Protein AF-A0A0N1LLU5-F1 (afdb_monomer_lite)

Structure (mmCIF, N/CA/C/O backbone):
data_AF-A0A0N1LLU5-F1
#
_entry.id   AF-A0A0N1LLU5-F1
#
loop_
_atom_site.group_PDB
_atom_site.id
_atom_site.type_symbol
_atom_site.label_atom_id
_atom_site.label_alt_id
_atom_site.label_comp_id
_atom_site.label_asym_id
_atom_site.label_entity_id
_atom_site.label_seq_id
_atom_site.pdbx_PDB_ins_code
_atom_site.Cartn_x
_atom_site.Cartn_y
_atom_site.Cartn_z
_atom_site.occupancy
_atom_site.B_iso_or_equiv
_atom_site.auth_seq_id
_atom_site.auth_comp_id
_atom_site.auth_asym_id
_atom_site.auth_atom_id
_atom_site.pdbx_PDB_model_num
ATOM 1 N N . MET A 1 1 ? -3.133 4.675 28.703 1.00 48.81 1 MET A N 1
ATOM 2 C CA . MET A 1 1 ? -3.100 4.055 27.356 1.00 48.81 1 MET A CA 1
ATOM 3 C C . MET A 1 1 ? -4.500 3.575 27.016 1.00 48.81 1 MET A C 1
ATOM 5 O O . MET A 1 1 ? -5.125 2.976 27.876 1.00 48.81 1 MET A O 1
ATOM 9 N N . LEU A 1 2 ? -5.026 3.879 25.824 1.00 57.12 2 LEU A N 1
ATOM 10 C CA . LEU A 1 2 ? -6.287 3.278 25.371 1.00 57.12 2 LEU A CA 1
ATOM 11 C C . LEU A 1 2 ? -5.984 1.885 24.831 1.00 57.12 2 LEU A C 1
ATOM 13 O O . LEU A 1 2 ? -5.031 1.717 24.075 1.00 57.12 2 LEU A O 1
ATOM 17 N N . ILE A 1 3 ? -6.789 0.909 25.227 1.00 60.03 3 ILE A N 1
ATOM 18 C CA . ILE A 1 3 ? -6.657 -0.477 24.786 1.00 60.03 3 ILE A CA 1
ATOM 19 C C . ILE A 1 3 ? -7.032 -0.536 23.294 1.00 60.03 3 ILE A C 1
ATOM 21 O O . ILE A 1 3 ? -7.969 0.143 22.862 1.00 60.03 3 ILE A O 1
ATOM 25 N N . VAL A 1 4 ? -6.327 -1.348 22.499 1.00 54.97 4 VAL A N 1
ATOM 26 C CA . VAL A 1 4 ? -6.572 -1.534 21.049 1.00 54.97 4 VAL A CA 1
ATOM 27 C C . VAL A 1 4 ? -8.045 -1.881 20.761 1.00 54.97 4 VAL A C 1
ATOM 29 O O . VAL A 1 4 ? -8.638 -1.382 19.803 1.00 54.97 4 VAL A O 1
ATOM 32 N N . ALA A 1 5 ? -8.687 -2.625 21.666 1.00 55.94 5 ALA A N 1
ATOM 33 C CA . ALA A 1 5 ? -10.115 -2.943 21.620 1.00 55.94 5 ALA A CA 1
ATOM 34 C C . ALA A 1 5 ? -11.028 -1.696 21.601 1.00 55.94 5 ALA A C 1
ATOM 36 O O . ALA A 1 5 ? -12.027 -1.656 20.879 1.00 55.94 5 ALA A O 1
ATOM 37 N N . THR A 1 6 ? -10.676 -0.647 22.350 1.00 72.25 6 THR A N 1
ATOM 38 C CA . THR A 1 6 ? -11.452 0.599 22.440 1.00 72.25 6 THR A CA 1
ATOM 39 C C . THR A 1 6 ? -11.361 1.404 21.144 1.00 72.25 6 THR A C 1
ATOM 41 O O . THR A 1 6 ? -12.362 1.948 20.680 1.00 72.25 6 THR A O 1
ATOM 44 N N . ILE A 1 7 ? -10.184 1.428 20.513 1.00 69.31 7 ILE A N 1
ATOM 45 C CA . ILE A 1 7 ? -9.970 2.055 19.199 1.00 69.31 7 ILE A CA 1
ATOM 46 C C . ILE A 1 7 ? -10.830 1.366 18.130 1.00 69.31 7 ILE A C 1
ATOM 48 O O . ILE A 1 7 ? -11.499 2.042 17.342 1.00 69.31 7 ILE A O 1
ATOM 52 N N . GLY A 1 8 ? -10.870 0.029 18.140 1.00 63.72 8 GLY A N 1
ATOM 53 C CA . GLY A 1 8 ? -11.701 -0.762 17.229 1.00 63.72 8 GLY A CA 1
ATOM 54 C C . GLY A 1 8 ? -13.200 -0.493 17.393 1.00 63.72 8 GLY A C 1
ATOM 55 O O . GLY A 1 8 ? -13.904 -0.308 16.399 1.00 63.72 8 GLY A O 1
ATOM 56 N N . ARG A 1 9 ? -13.687 -0.391 18.639 1.00 75.38 9 ARG A N 1
ATOM 57 C CA . ARG A 1 9 ? -15.087 -0.041 18.947 1.00 75.38 9 ARG A CA 1
ATOM 58 C C . ARG A 1 9 ? -15.469 1.350 18.434 1.00 75.38 9 ARG A C 1
ATOM 60 O O . ARG A 1 9 ? -16.481 1.474 17.752 1.00 75.38 9 ARG A O 1
ATOM 67 N N . ILE A 1 10 ? -14.636 2.367 18.686 1.00 79.31 10 ILE A N 1
ATOM 68 C CA . ILE A 1 10 ? -14.858 3.742 18.192 1.00 79.31 10 ILE A CA 1
ATOM 69 C C . ILE A 1 10 ? -14.991 3.759 16.665 1.00 79.31 10 ILE A C 1
ATOM 71 O O . ILE A 1 10 ? -15.906 4.380 16.125 1.00 79.31 10 ILE A O 1
ATOM 75 N N . ARG A 1 11 ? -14.086 3.067 15.961 1.00 72.44 11 ARG A N 1
ATOM 76 C CA . ARG A 1 11 ? -14.102 3.001 14.495 1.00 72.44 11 ARG A CA 1
ATOM 77 C C . ARG A 1 11 ? -15.347 2.294 13.971 1.00 72.44 11 ARG A C 1
ATOM 79 O O . ARG A 1 11 ? -15.963 2.802 13.044 1.00 72.44 11 ARG A O 1
ATOM 86 N N . ARG A 1 12 ? -15.749 1.170 14.571 1.00 67.56 12 ARG A N 1
ATOM 87 C CA . ARG A 1 12 ? -16.927 0.404 14.137 1.00 67.56 12 ARG A CA 1
ATOM 88 C C . ARG A 1 12 ? -18.223 1.207 14.290 1.00 67.56 12 ARG A C 1
ATOM 90 O O . ARG A 1 12 ? -19.015 1.256 13.357 1.00 67.56 12 ARG A O 1
ATOM 97 N N . GLU A 1 13 ? -18.410 1.888 15.419 1.00 77.06 13 GLU A N 1
ATOM 98 C CA . GLU A 1 13 ? -19.593 2.732 15.649 1.00 77.06 13 GLU A CA 1
ATOM 99 C C . GLU A 1 13 ? -19.646 3.938 14.690 1.00 77.06 13 GLU A C 1
ATOM 101 O O . GLU A 1 13 ? -20.725 4.324 14.249 1.00 77.06 13 GLU A O 1
ATOM 106 N N . SER A 1 14 ? -18.495 4.502 14.308 1.00 73.81 14 SER A N 1
ATOM 107 C CA . SER A 1 14 ? -18.448 5.647 13.388 1.00 73.81 14 SER A CA 1
ATOM 108 C C . SER A 1 14 ? -18.556 5.258 11.909 1.00 73.81 14 SER A C 1
ATOM 110 O O . SER A 1 14 ? -19.319 5.885 11.186 1.00 73.81 14 SER A O 1
ATOM 112 N N . LEU A 1 15 ? -17.795 4.255 11.450 1.00 65.56 15 LEU A N 1
ATOM 113 C CA . LEU A 1 15 ? -17.688 3.874 10.031 1.00 65.56 15 LEU A CA 1
ATOM 114 C C . LEU A 1 15 ? -18.784 2.907 9.577 1.00 65.56 15 LEU A C 1
ATOM 116 O O . LEU A 1 15 ? -19.174 2.955 8.419 1.00 65.56 15 LEU A O 1
ATOM 120 N N . VAL A 1 16 ? -19.264 2.022 10.459 1.00 63.97 16 VAL A N 1
ATOM 121 C CA . VAL A 1 16 ? -20.266 1.001 10.096 1.00 63.97 16 VAL A CA 1
ATOM 122 C C . VAL A 1 16 ? -21.675 1.457 10.458 1.00 63.97 16 VAL A C 1
ATOM 124 O O . VAL A 1 16 ? -22.604 1.239 9.693 1.00 63.97 16 VAL A O 1
ATOM 127 N N . LYS A 1 17 ? -21.841 2.098 11.621 1.00 74.06 17 LYS A N 1
ATOM 128 C CA . LYS A 1 17 ? -23.156 2.542 12.115 1.00 74.06 17 LYS A CA 1
ATOM 129 C C . LYS A 1 17 ? -23.446 4.026 11.869 1.00 74.06 17 LYS A C 1
ATOM 131 O O . LYS A 1 17 ? -24.540 4.474 12.182 1.00 74.06 17 LYS A O 1
ATOM 136 N N . GLY A 1 18 ? -22.483 4.791 11.349 1.00 76.75 18 GLY A N 1
ATOM 137 C CA . GLY A 1 18 ? -22.667 6.210 11.021 1.00 76.75 18 GLY A CA 1
ATOM 138 C C . GLY A 1 18 ? -22.895 7.130 12.227 1.00 76.75 18 GLY A C 1
ATOM 139 O O . GLY A 1 18 ? -23.334 8.265 12.051 1.00 76.75 18 GLY A O 1
ATOM 140 N N . LYS A 1 19 ? -22.611 6.673 13.454 1.00 84.00 19 LYS A N 1
ATOM 141 C CA . LYS A 1 19 ? -22.864 7.461 14.664 1.00 84.00 19 LYS A CA 1
ATOM 142 C C . LYS A 1 19 ? -21.975 8.698 14.737 1.00 84.00 19 LYS A C 1
ATOM 144 O O . LYS A 1 19 ? -20.788 8.674 14.397 1.00 84.00 19 LYS A O 1
ATOM 149 N N . GLY A 1 20 ? -22.534 9.782 15.269 1.00 82.44 20 GLY A N 1
ATOM 150 C CA . GLY A 1 20 ? -21.813 11.041 15.441 1.00 82.44 20 GLY A CA 1
ATOM 151 C C . GLY A 1 20 ? -20.755 10.976 16.551 1.00 82.44 20 GLY A C 1
ATOM 152 O O . GLY A 1 20 ? -20.917 10.293 17.559 1.00 82.44 20 GLY A O 1
ATOM 153 N N . ILE A 1 21 ? -19.691 11.783 16.442 1.00 85.69 21 ILE A N 1
ATOM 154 C CA . ILE A 1 21 ? -18.593 11.857 17.438 1.00 85.69 21 ILE A CA 1
ATOM 155 C C . ILE A 1 21 ? -19.115 12.067 18.873 1.00 85.69 21 ILE A C 1
ATOM 157 O O . ILE A 1 21 ? -18.556 11.532 19.829 1.00 85.69 21 ILE A O 1
ATOM 161 N N . ARG A 1 22 ? -20.181 12.864 19.034 1.00 87.62 22 ARG A N 1
ATOM 162 C CA . ARG A 1 22 ? -20.808 13.142 20.338 1.00 87.62 22 ARG A CA 1
ATOM 163 C C . ARG A 1 22 ? -21.536 11.931 20.920 1.00 87.62 22 ARG A C 1
ATOM 165 O O . ARG A 1 22 ? -21.564 11.790 22.136 1.00 87.62 22 ARG A O 1
ATOM 172 N N . GLU A 1 23 ? -22.120 11.107 20.065 1.00 89.62 23 GLU A N 1
ATOM 173 C CA . GLU A 1 23 ? -22.856 9.905 20.446 1.00 89.62 23 GLU A CA 1
ATOM 174 C C . GLU A 1 23 ? -21.882 8.819 20.903 1.00 89.62 23 GLU A C 1
ATOM 176 O O . GLU A 1 23 ? -21.972 8.347 22.027 1.00 89.62 23 GLU A O 1
ATOM 181 N N . ILE A 1 24 ? -20.832 8.571 20.116 1.00 86.50 24 ILE A N 1
ATOM 182 C CA . ILE A 1 24 ? -19.759 7.624 20.455 1.00 86.50 24 ILE A CA 1
ATOM 183 C C . ILE A 1 24 ? -19.047 8.016 21.758 1.00 86.50 24 ILE A C 1
ATOM 185 O O . ILE A 1 24 ? -18.695 7.162 22.569 1.00 86.50 24 ILE A O 1
ATOM 189 N N . ALA A 1 25 ? -18.829 9.317 21.971 1.00 89.00 25 ALA A N 1
ATOM 190 C CA . ALA A 1 25 ? -18.240 9.829 23.205 1.00 89.00 25 ALA A CA 1
ATOM 191 C C . ALA A 1 25 ? -19.118 9.543 24.437 1.00 89.00 25 ALA A C 1
ATOM 193 O O . ALA A 1 25 ? -18.575 9.231 25.495 1.00 89.00 25 ALA A O 1
ATOM 194 N N . ARG A 1 26 ? -20.449 9.629 24.297 1.00 88.69 26 ARG A N 1
ATOM 195 C CA . ARG A 1 26 ? -21.405 9.298 25.365 1.00 88.69 26 ARG A CA 1
ATOM 196 C C . ARG A 1 26 ? -21.456 7.794 25.623 1.00 88.69 26 ARG A C 1
ATOM 198 O O . ARG A 1 26 ? -21.282 7.395 26.767 1.00 88.69 26 ARG A O 1
ATOM 205 N N . ASP A 1 27 ? -21.597 6.986 24.575 1.00 87.38 27 ASP A N 1
ATOM 206 C CA . ASP A 1 27 ? -21.733 5.526 24.682 1.00 87.38 27 ASP A CA 1
ATOM 207 C C . ASP A 1 27 ? -20.493 4.861 25.301 1.00 87.38 27 ASP A C 1
ATOM 209 O O . ASP A 1 27 ? -20.602 3.876 26.026 1.00 87.38 27 ASP A O 1
ATOM 213 N N . LEU A 1 28 ? -19.298 5.389 25.014 1.00 83.75 28 LEU A N 1
ATOM 214 C CA . LEU A 1 28 ? -18.029 4.819 25.481 1.00 83.75 28 LEU A CA 1
ATOM 215 C C . LEU A 1 28 ? -17.439 5.541 26.702 1.00 83.75 28 LEU A C 1
ATOM 217 O O . LEU A 1 28 ? -16.369 5.149 27.163 1.00 83.75 28 LEU A O 1
ATOM 221 N N . GLY A 1 29 ? -18.080 6.605 27.199 1.00 87.12 29 GLY A N 1
ATOM 222 C CA . GLY A 1 29 ? -17.562 7.406 28.316 1.00 87.12 29 GLY A CA 1
ATOM 223 C C . GLY A 1 29 ? -16.221 8.092 28.016 1.00 87.12 29 GLY A C 1
ATOM 224 O O . GLY A 1 29 ? -15.398 8.287 28.908 1.00 87.12 29 GLY A O 1
ATOM 225 N N . LEU A 1 30 ? -15.959 8.431 26.750 1.00 86.06 30 LEU A N 1
ATOM 226 C CA . LEU A 1 30 ? -14.677 8.983 26.305 1.00 86.06 30 LEU A CA 1
ATOM 227 C C . LEU A 1 30 ? -14.773 10.473 26.001 1.00 86.06 30 LEU A C 1
ATOM 229 O O . LEU A 1 30 ? -15.784 10.981 25.519 1.00 86.06 30 LEU A O 1
ATOM 233 N N . SER A 1 31 ? -13.657 11.184 26.179 1.00 85.75 31 SER A N 1
ATOM 234 C CA . SER A 1 31 ? -13.593 12.580 25.753 1.00 85.75 31 SER A CA 1
ATOM 235 C C . SER A 1 31 ? -13.832 12.690 24.239 1.00 85.75 31 SER A C 1
ATOM 237 O O . SER A 1 31 ? -13.289 11.926 23.433 1.00 85.75 31 SER A O 1
ATOM 239 N N . ARG A 1 32 ? -14.598 13.703 23.821 1.00 84.19 32 ARG A N 1
ATOM 240 C CA . ARG A 1 32 ? -14.846 13.989 22.394 1.00 84.19 32 ARG A CA 1
ATOM 241 C C . ARG A 1 32 ? -13.537 14.227 21.636 1.00 84.19 32 ARG A C 1
ATOM 243 O O . ARG A 1 32 ? -13.430 13.892 20.460 1.00 84.19 32 ARG A O 1
ATOM 250 N N . ASN A 1 33 ? -12.532 14.783 22.314 1.00 81.62 33 ASN A N 1
ATOM 251 C CA . ASN A 1 33 ? -11.201 15.004 21.755 1.00 81.62 33 ASN A CA 1
ATOM 252 C C . ASN A 1 33 ? -10.469 13.683 21.500 1.00 81.62 33 ASN A C 1
ATOM 254 O O . ASN A 1 33 ? -9.791 13.568 20.483 1.00 81.62 33 ASN A O 1
ATOM 258 N N . THR A 1 34 ? -10.668 12.679 22.355 1.00 80.38 34 THR A N 1
ATOM 259 C CA . THR A 1 34 ? -10.149 11.319 22.182 1.00 80.38 34 THR A CA 1
ATOM 260 C C . THR A 1 34 ? -10.775 10.650 20.966 1.00 80.38 34 THR A C 1
ATOM 262 O O . THR A 1 34 ? -10.048 10.216 20.078 1.00 80.38 34 THR A O 1
ATOM 265 N N . VAL A 1 35 ? -12.107 10.648 20.863 1.00 80.38 35 VAL A N 1
ATOM 266 C CA . VAL A 1 35 ? -12.825 10.089 19.703 1.00 80.38 35 VAL A CA 1
ATOM 267 C C . VAL A 1 35 ? -12.393 10.797 18.414 1.00 80.38 35 VAL A C 1
ATOM 269 O O . VAL A 1 35 ? -12.014 10.151 17.440 1.00 80.38 35 VAL A O 1
ATOM 272 N N . ARG A 1 36 ? -12.322 12.135 18.426 1.00 81.25 36 ARG A N 1
ATOM 273 C CA . ARG A 1 36 ? -11.848 12.927 17.280 1.00 81.25 36 ARG A CA 1
ATOM 274 C C . ARG A 1 36 ? -10.384 12.650 16.933 1.00 81.25 36 ARG A C 1
ATOM 276 O O . ARG A 1 36 ? -10.011 12.762 15.770 1.00 81.25 36 ARG A O 1
ATOM 283 N N . LYS A 1 37 ? -9.530 12.345 17.913 1.00 69.88 37 LYS A N 1
ATOM 284 C CA . LYS A 1 37 ? -8.123 11.981 17.687 1.00 69.88 37 LYS A CA 1
ATOM 285 C C . LYS A 1 37 ? -8.017 10.593 17.055 1.00 69.88 37 LYS A C 1
ATOM 287 O O . LYS A 1 37 ? -7.276 10.460 16.094 1.00 69.88 37 LYS A O 1
ATOM 292 N N . VAL A 1 38 ? -8.808 9.624 17.523 1.00 73.44 38 VAL A N 1
ATOM 293 C CA . VAL A 1 38 ? -8.876 8.250 16.985 1.00 73.44 38 VAL A CA 1
ATOM 294 C C . VAL A 1 38 ? -9.422 8.215 15.551 1.00 73.44 38 VAL A C 1
ATOM 296 O O . VAL A 1 38 ? -8.923 7.467 14.709 1.00 73.44 38 VAL A O 1
ATOM 299 N N . LEU A 1 39 ? -10.421 9.047 15.250 1.00 71.44 39 LEU A N 1
ATOM 300 C CA . LEU A 1 39 ? -10.972 9.169 13.898 1.00 71.44 39 LEU A CA 1
ATOM 301 C C . LEU A 1 39 ? -10.026 9.940 12.965 1.00 71.44 39 LEU A C 1
ATOM 303 O O . LEU A 1 39 ? -9.814 9.510 11.837 1.00 71.44 39 LEU A O 1
ATOM 307 N N . ARG A 1 40 ? -9.370 11.012 13.443 1.00 65.88 40 ARG A N 1
ATOM 308 C CA . ARG A 1 40 ? -8.334 11.723 12.665 1.00 65.88 40 ARG A CA 1
ATOM 309 C C . ARG A 1 40 ? -7.098 10.875 12.400 1.00 65.88 40 ARG A C 1
ATOM 311 O O . ARG A 1 40 ? -6.545 10.964 11.315 1.00 65.88 40 ARG A O 1
ATOM 318 N N . SER A 1 41 ? -6.687 10.025 13.340 1.00 58.25 41 SER A N 1
ATOM 319 C CA . SER A 1 41 ? -5.627 9.043 13.086 1.00 58.25 41 SER A CA 1
ATOM 320 C C . SER A 1 41 ? -6.062 7.942 12.115 1.00 58.25 41 SER A C 1
ATOM 322 O O . SER A 1 41 ? -5.233 7.145 11.712 1.00 58.25 41 SER A O 1
ATOM 324 N N . GLY A 1 42 ? -7.344 7.865 11.745 1.00 52.50 42 GLY A N 1
ATOM 325 C CA . GLY A 1 42 ? -7.830 7.050 10.633 1.00 52.50 42 GLY A CA 1
ATOM 326 C C . GLY A 1 42 ? -7.735 7.723 9.263 1.00 52.50 42 GLY A C 1
ATOM 327 O O . GLY A 1 42 ? -7.964 7.042 8.277 1.00 52.50 42 GLY A O 1
ATOM 328 N N . ALA A 1 43 ? -7.383 9.012 9.175 1.00 49.75 43 ALA A N 1
ATOM 329 C CA . ALA A 1 43 ? -7.065 9.664 7.907 1.00 49.75 43 ALA A CA 1
ATOM 330 C C . ALA A 1 43 ? -5.574 9.445 7.602 1.00 49.75 43 ALA A C 1
ATOM 332 O O . ALA A 1 43 ? -4.700 9.978 8.280 1.00 49.75 43 ALA A O 1
ATOM 333 N N . TYR A 1 44 ? -5.297 8.618 6.599 1.00 53.09 44 TYR A N 1
ATOM 334 C CA . TYR A 1 44 ? -4.024 7.935 6.321 1.00 53.09 44 TYR A CA 1
ATOM 335 C C . TYR A 1 44 ? -2.839 8.832 5.907 1.00 53.09 44 TYR A C 1
ATOM 337 O O . TYR A 1 44 ? -1.741 8.338 5.684 1.00 53.09 44 TYR A O 1
ATOM 345 N N . VAL A 1 45 ? -3.024 10.149 5.824 1.00 50.75 45 VAL A N 1
ATOM 346 C CA . VAL A 1 45 ? -2.107 11.056 5.110 1.00 50.75 45 VAL A CA 1
ATOM 347 C C . VAL A 1 45 ? -1.189 11.901 6.024 1.00 50.75 45 VAL A C 1
ATOM 349 O O . VAL A 1 45 ? -0.016 12.053 5.691 1.00 50.75 45 VAL A O 1
ATOM 352 N N . PRO A 1 46 ? -1.587 12.398 7.218 1.00 46.59 46 PRO A N 1
ATOM 353 C CA . PRO A 1 46 ? -0.713 13.296 7.988 1.00 46.59 46 PRO A CA 1
ATOM 354 C C . PRO A 1 46 ? 0.346 12.587 8.848 1.00 46.59 46 PRO A C 1
ATOM 356 O O . PRO A 1 46 ? 1.286 13.231 9.315 1.00 46.59 46 PRO A O 1
ATOM 359 N N . VAL A 1 47 ? 0.181 11.286 9.128 1.00 49.69 47 VAL A N 1
ATOM 360 C CA . VAL A 1 47 ? 1.099 10.533 10.009 1.00 49.69 47 VAL A CA 1
ATOM 361 C C . VAL A 1 47 ? 2.306 10.004 9.233 1.00 49.69 47 VAL A C 1
ATOM 363 O O . VAL A 1 47 ? 3.422 10.085 9.744 1.00 49.69 47 VAL A O 1
ATOM 366 N N . LEU A 1 48 ? 2.111 9.562 7.984 1.00 47.22 48 LEU A N 1
ATOM 367 C CA . LEU A 1 48 ? 3.203 9.152 7.091 1.00 47.22 48 LEU A CA 1
ATOM 368 C C . LEU A 1 48 ? 4.143 10.327 6.765 1.00 47.22 48 LEU A C 1
ATOM 370 O O . LEU A 1 48 ? 5.358 10.159 6.753 1.00 47.22 48 LEU A O 1
ATOM 374 N N . ALA A 1 49 ? 3.593 11.536 6.610 1.00 43.41 49 ALA A N 1
ATOM 375 C CA . ALA A 1 49 ? 4.356 12.740 6.278 1.00 43.41 49 ALA A CA 1
ATOM 376 C C . ALA A 1 49 ? 5.251 13.271 7.418 1.00 43.41 49 ALA A C 1
ATOM 378 O O . ALA A 1 49 ? 6.200 14.005 7.163 1.00 43.41 49 ALA A O 1
ATOM 379 N N . ARG A 1 50 ? 4.965 12.942 8.688 1.00 41.62 50 ARG A N 1
ATOM 380 C CA . ARG A 1 50 ? 5.638 13.578 9.839 1.00 41.62 50 ARG A CA 1
ATOM 381 C C . ARG A 1 50 ? 6.856 12.831 10.378 1.00 41.62 50 ARG A C 1
ATOM 383 O O . ARG A 1 50 ? 7.654 13.451 11.078 1.00 41.62 50 ARG A O 1
ATOM 390 N N . LYS A 1 51 ? 7.003 11.523 10.129 1.00 43.91 51 LYS A N 1
ATOM 391 C CA . LYS A 1 51 ? 8.142 10.753 10.667 1.00 43.91 51 LYS A CA 1
ATOM 392 C C . LYS A 1 51 ? 8.428 9.467 9.872 1.00 43.91 51 LYS A C 1
ATOM 394 O O . LYS A 1 51 ? 8.142 8.374 10.366 1.00 43.91 51 LYS A O 1
ATOM 399 N N . PRO A 1 52 ? 9.044 9.567 8.681 1.00 42.97 52 PRO A N 1
ATOM 400 C CA . PRO A 1 52 ? 9.374 8.403 7.852 1.00 42.97 52 PRO A CA 1
ATOM 401 C C . PRO A 1 52 ? 10.283 7.391 8.572 1.00 42.97 52 PRO A C 1
ATOM 403 O O . PRO A 1 52 ? 10.162 6.190 8.365 1.00 42.97 52 PRO A O 1
ATOM 406 N N . GLY A 1 53 ? 11.120 7.839 9.517 1.00 46.56 53 GLY A N 1
ATOM 407 C CA . GLY A 1 53 ? 11.998 6.959 10.302 1.00 46.56 53 GLY A CA 1
ATOM 408 C C . GLY A 1 53 ? 11.281 5.936 11.200 1.00 46.56 53 GLY A C 1
ATOM 409 O O . GLY A 1 53 ? 11.890 4.944 11.586 1.00 46.56 53 GLY A O 1
ATOM 410 N N . ALA A 1 54 ? 9.992 6.127 11.511 1.00 49.16 54 ALA A N 1
ATOM 411 C CA . ALA A 1 54 ? 9.203 5.163 12.287 1.00 49.16 54 ALA A CA 1
ATOM 412 C C . ALA A 1 54 ? 8.697 3.973 11.446 1.00 49.16 54 ALA A C 1
ATOM 414 O O . ALA A 1 54 ? 8.277 2.960 12.008 1.00 49.16 54 ALA A O 1
ATOM 415 N N . LEU A 1 55 ? 8.760 4.081 10.113 1.00 53.44 55 LEU A N 1
ATOM 416 C CA . LEU A 1 55 ? 8.360 3.027 9.180 1.00 53.44 55 LEU A CA 1
ATOM 417 C C . LEU A 1 55 ? 9.304 1.825 9.238 1.00 53.44 55 LEU A C 1
ATOM 419 O O . LEU A 1 55 ? 8.865 0.696 9.075 1.00 53.44 55 LEU A O 1
ATOM 423 N N . ARG A 1 56 ? 10.582 2.046 9.567 1.00 52.91 56 ARG A N 1
ATOM 424 C CA . ARG A 1 56 ? 11.624 1.010 9.530 1.00 52.91 56 ARG A CA 1
ATOM 425 C C . ARG A 1 56 ? 11.380 -0.163 10.488 1.00 52.91 56 ARG A C 1
ATOM 427 O O . ARG A 1 56 ? 11.837 -1.264 10.215 1.00 52.91 56 ARG A O 1
ATOM 434 N N . ASN A 1 57 ? 10.640 0.064 11.577 1.00 55.28 57 ASN A N 1
ATOM 435 C CA . ASN A 1 57 ? 10.379 -0.957 12.596 1.00 55.28 57 ASN A CA 1
ATOM 436 C C . ASN A 1 57 ? 8.977 -1.572 12.504 1.00 55.28 57 ASN A C 1
ATOM 438 O O . ASN A 1 57 ? 8.695 -2.505 13.251 1.00 55.28 57 ASN A O 1
ATOM 442 N N . GLY A 1 58 ? 8.077 -1.046 11.660 1.00 54.22 58 GLY A N 1
ATOM 443 C CA . GLY A 1 58 ? 6.753 -1.628 11.392 1.00 54.22 58 GLY A CA 1
ATOM 444 C C . GLY A 1 58 ? 5.766 -1.760 12.567 1.00 54.22 58 GLY A C 1
ATOM 445 O O . GLY A 1 58 ? 4.582 -2.012 12.353 1.00 54.22 58 GLY A O 1
ATOM 446 N N . ALA A 1 59 ? 6.227 -1.569 13.805 1.00 51.56 59 ALA A N 1
ATOM 447 C CA . ALA A 1 59 ? 5.480 -1.726 15.047 1.00 51.56 59 ALA A CA 1
ATOM 448 C C . ALA A 1 59 ? 4.165 -0.921 15.107 1.00 51.56 59 ALA A C 1
ATOM 450 O O . ALA A 1 59 ? 3.202 -1.436 15.669 1.00 51.56 59 ALA A O 1
ATOM 451 N N . PRO A 1 60 ? 4.047 0.277 14.495 1.00 54.69 60 PRO A N 1
ATOM 452 C CA . PRO A 1 60 ? 2.776 1.002 14.461 1.00 54.69 60 PRO A CA 1
ATOM 453 C C . PRO A 1 60 ? 1.700 0.379 13.554 1.00 54.69 60 PRO A C 1
ATOM 455 O O . PRO A 1 60 ? 0.540 0.775 13.648 1.00 54.69 60 PRO A O 1
ATOM 458 N N . PHE A 1 61 ? 2.065 -0.546 12.655 1.00 55.56 61 PHE A N 1
ATOM 459 C CA . PHE A 1 61 ? 1.193 -1.012 11.568 1.00 55.56 61 PHE A CA 1
ATOM 460 C C . PHE A 1 61 ? 0.648 -2.430 11.762 1.00 55.56 61 PHE A C 1
ATOM 462 O O . PHE A 1 61 ? -0.250 -2.814 11.022 1.00 55.56 61 PHE A O 1
ATOM 469 N N . LYS A 1 62 ? 1.127 -3.203 12.749 1.00 56.41 62 LYS A N 1
ATOM 470 C CA . LYS A 1 62 ? 0.645 -4.579 12.995 1.00 56.41 62 LYS A CA 1
ATOM 471 C C . LYS A 1 62 ? -0.847 -4.650 13.351 1.00 56.41 62 LYS A C 1
ATOM 473 O O . LYS A 1 62 ? -1.528 -5.554 12.886 1.00 56.41 62 LYS A O 1
ATOM 478 N N . ASP A 1 63 ? -1.362 -3.663 14.083 1.00 55.69 63 ASP A N 1
ATOM 479 C CA . ASP A 1 63 ? -2.757 -3.643 14.562 1.00 55.69 63 ASP A CA 1
ATOM 480 C C . ASP A 1 63 ? -3.652 -2.651 13.799 1.00 55.69 63 ASP A C 1
ATOM 482 O O . ASP A 1 63 ? -4.767 -2.321 14.221 1.00 55.69 63 ASP A O 1
ATOM 486 N N . TRP A 1 64 ? -3.166 -2.108 12.679 1.00 64.50 64 TRP A N 1
ATOM 487 C CA . TRP A 1 64 ? -3.910 -1.101 11.935 1.00 64.50 64 TRP A CA 1
ATOM 488 C C . TRP A 1 64 ? -4.929 -1.763 11.013 1.00 64.50 64 TRP A C 1
ATOM 490 O O . TRP A 1 64 ? -4.564 -2.323 9.989 1.00 64.50 64 TRP A O 1
ATOM 500 N N . ALA A 1 65 ? -6.220 -1.631 11.324 1.00 59.56 65 ALA A N 1
ATOM 501 C CA . ALA A 1 65 ? -7.289 -2.036 10.412 1.00 59.56 65 ALA A CA 1
ATOM 502 C C . ALA A 1 65 ? -7.314 -1.115 9.175 1.00 59.56 65 ALA A C 1
ATOM 504 O O . ALA A 1 65 ? -7.857 -0.006 9.239 1.00 59.56 65 ALA A O 1
ATOM 505 N N . LEU A 1 66 ? -6.668 -1.547 8.089 1.00 67.12 66 LEU A N 1
ATOM 506 C CA . LEU A 1 66 ? -6.726 -0.918 6.769 1.00 67.12 66 LEU A CA 1
ATOM 507 C C . LEU A 1 66 ? -7.992 -1.413 6.037 1.00 67.12 66 LEU A C 1
ATOM 509 O O . LEU A 1 66 ? -8.204 -2.623 5.952 1.00 67.12 66 LEU A O 1
ATOM 513 N N . PRO A 1 67 ? -8.869 -0.526 5.539 1.00 63.97 67 PRO A N 1
ATOM 514 C CA . PRO A 1 67 ? -10.028 -0.933 4.751 1.00 63.97 67 PRO A CA 1
ATOM 515 C C . PRO A 1 67 ? -9.625 -1.341 3.324 1.00 63.97 67 PRO A C 1
ATOM 517 O O . PRO A 1 67 ? -8.575 -0.942 2.821 1.00 63.97 67 PRO A O 1
ATOM 520 N N . GLY A 1 68 ? -10.475 -2.136 2.671 1.00 78.38 68 GLY A N 1
ATOM 521 C CA . GLY A 1 68 ? -10.348 -2.453 1.245 1.00 78.38 68 GLY A CA 1
ATOM 522 C C . GLY A 1 68 ? -9.311 -3.530 0.906 1.00 78.38 68 GLY A C 1
ATOM 523 O O . GLY A 1 68 ? -9.089 -4.484 1.659 1.00 78.38 68 GLY A O 1
ATOM 524 N N . SER A 1 69 ? -8.698 -3.405 -0.270 1.00 82.31 69 SER A N 1
ATOM 525 C CA . SER A 1 69 ? -7.673 -4.331 -0.780 1.00 82.31 69 SER A CA 1
ATOM 526 C C . SER A 1 69 ? -6.368 -4.273 0.027 1.00 82.31 69 SER A C 1
ATOM 528 O O . SER A 1 69 ? -5.709 -5.298 0.198 1.00 82.31 69 SER A O 1
ATOM 530 N N . LEU A 1 70 ? -6.032 -3.114 0.603 1.00 81.38 70 LEU A N 1
ATOM 531 C CA . LEU A 1 70 ? -4.834 -2.919 1.426 1.00 81.38 70 LEU A CA 1
ATOM 532 C C . LEU A 1 70 ? -4.841 -3.770 2.699 1.00 81.38 70 LEU A C 1
ATOM 534 O O . LEU A 1 70 ? -3.848 -4.428 3.003 1.00 81.38 70 LEU A O 1
ATOM 538 N N . GLY A 1 71 ? -5.972 -3.828 3.407 1.00 81.44 71 GLY A N 1
ATOM 539 C CA . GLY A 1 71 ? -6.111 -4.693 4.584 1.00 81.44 71 GLY A CA 1
ATOM 540 C C . GLY A 1 71 ? -6.012 -6.180 4.247 1.00 81.44 71 GLY A C 1
ATOM 541 O O . GLY A 1 71 ? -5.474 -6.964 5.026 1.00 81.44 71 GLY A O 1
ATOM 542 N N . ARG A 1 72 ? -6.470 -6.582 3.055 1.00 83.44 72 ARG A N 1
ATOM 543 C CA . ARG A 1 72 ? -6.344 -7.968 2.580 1.00 83.44 72 ARG A CA 1
ATOM 544 C C . ARG A 1 72 ? -4.895 -8.329 2.252 1.00 83.44 72 ARG A C 1
ATOM 546 O O . ARG A 1 72 ? -4.458 -9.417 2.617 1.00 83.44 72 ARG A O 1
ATOM 553 N N . ILE A 1 73 ? -4.143 -7.429 1.611 1.00 85.75 73 ILE A N 1
ATOM 554 C CA . ILE A 1 73 ? -2.699 -7.617 1.396 1.00 85.75 73 ILE A CA 1
ATOM 555 C C . ILE A 1 73 ? -1.960 -7.663 2.734 1.00 85.75 73 ILE A C 1
ATOM 557 O O . ILE A 1 73 ? -1.142 -8.550 2.936 1.00 85.75 73 ILE A O 1
ATOM 561 N N . GLN A 1 74 ? -2.292 -6.780 3.678 1.00 83.25 74 GLN A N 1
ATOM 562 C CA . GLN A 1 74 ? -1.708 -6.790 5.020 1.00 83.25 74 GLN A CA 1
ATOM 563 C C . GLN A 1 74 ? -1.941 -8.115 5.747 1.00 83.25 74 GLN A C 1
ATOM 565 O O . GLN A 1 74 ? -1.001 -8.659 6.318 1.00 83.25 74 GLN A O 1
ATOM 570 N N . ALA A 1 75 ? -3.156 -8.664 5.686 1.00 82.94 75 ALA A N 1
ATOM 571 C CA . ALA A 1 75 ? -3.462 -9.965 6.272 1.00 82.94 75 ALA A CA 1
ATOM 572 C C . ALA A 1 75 ? -2.657 -11.104 5.620 1.00 82.94 75 ALA A C 1
ATOM 574 O O . ALA A 1 75 ? -2.158 -11.972 6.329 1.00 82.94 75 ALA A O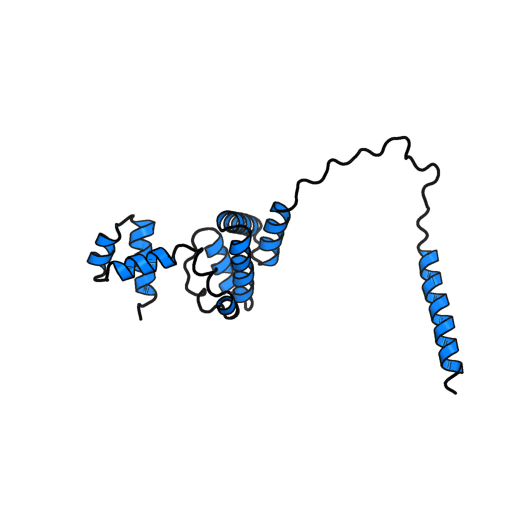 1
ATOM 575 N N . LYS A 1 76 ? -2.482 -11.083 4.289 1.00 84.50 76 LYS A N 1
ATOM 576 C CA . LYS A 1 76 ? -1.652 -12.070 3.573 1.00 84.50 76 LYS A CA 1
ATOM 577 C C . LYS A 1 76 ? -0.161 -11.927 3.878 1.00 84.50 76 LYS A C 1
ATOM 579 O O . LYS A 1 76 ? 0.537 -12.923 3.999 1.00 84.50 76 LYS A O 1
ATOM 584 N N . LEU A 1 77 ? 0.330 -10.700 4.024 1.00 83.81 77 LEU A N 1
ATOM 585 C CA . LEU A 1 77 ? 1.728 -10.435 4.357 1.00 83.81 77 LEU A CA 1
ATOM 586 C C . LEU A 1 77 ? 2.037 -10.698 5.835 1.00 83.81 77 LEU A C 1
ATOM 588 O O . LEU A 1 77 ? 3.189 -10.949 6.169 1.00 83.81 77 LEU A O 1
ATOM 592 N N . ALA A 1 78 ? 1.039 -10.701 6.722 1.00 81.12 78 ALA A N 1
ATOM 593 C CA . ALA A 1 78 ? 1.241 -10.964 8.147 1.00 81.12 78 ALA A CA 1
ATOM 594 C C . ALA A 1 78 ? 1.835 -12.356 8.437 1.00 81.12 78 ALA A C 1
ATOM 596 O O . ALA A 1 78 ? 2.496 -12.522 9.460 1.00 81.12 78 ALA A O 1
ATOM 597 N N . SER A 1 79 ? 1.631 -13.339 7.550 1.00 80.06 79 SER A N 1
ATOM 598 C CA . SER A 1 79 ? 2.223 -14.680 7.665 1.00 80.06 79 SER A CA 1
ATOM 599 C C . SER A 1 79 ? 3.675 -14.773 7.185 1.00 80.06 79 SER A C 1
ATOM 601 O O . SER A 1 79 ? 4.331 -15.780 7.434 1.00 80.06 79 SER A O 1
ATOM 603 N N . SER A 1 80 ? 4.187 -13.758 6.488 1.00 80.69 80 SER A N 1
ATOM 604 C CA . SER A 1 80 ? 5.532 -13.768 5.906 1.00 80.69 80 SER A CA 1
ATOM 605 C C . SER A 1 80 ? 6.540 -13.072 6.822 1.00 80.69 80 SER A C 1
ATOM 607 O O . SER A 1 80 ? 6.254 -12.009 7.373 1.00 80.69 80 SER A O 1
ATOM 609 N N . ALA A 1 81 ? 7.755 -13.622 6.929 1.00 77.31 81 ALA A N 1
ATOM 610 C CA . ALA A 1 81 ? 8.835 -13.043 7.738 1.00 77.31 81 ALA A CA 1
ATOM 611 C C . ALA A 1 81 ? 9.178 -11.598 7.318 1.00 77.31 81 ALA A C 1
ATOM 613 O O . ALA A 1 81 ? 9.340 -10.724 8.170 1.00 77.31 81 ALA A O 1
ATOM 614 N N . ASP A 1 82 ? 9.177 -11.326 6.009 1.00 81.12 82 ASP A N 1
ATOM 615 C CA . ASP A 1 82 ? 9.445 -10.000 5.434 1.00 81.12 82 ASP A CA 1
ATOM 616 C C . ASP A 1 82 ? 8.189 -9.135 5.237 1.00 81.12 82 ASP A C 1
ATOM 618 O O . ASP A 1 82 ? 8.262 -8.035 4.685 1.00 81.12 82 ASP A O 1
ATOM 622 N N . GLY A 1 83 ? 7.015 -9.588 5.686 1.00 80.88 83 GLY A N 1
ATOM 623 C CA . GLY A 1 83 ? 5.743 -8.925 5.390 1.00 80.88 83 GLY A CA 1
ATOM 624 C C . GLY A 1 83 ? 5.639 -7.500 5.929 1.00 80.88 83 GLY A C 1
ATOM 625 O O . GLY A 1 83 ? 5.037 -6.628 5.304 1.00 80.88 83 GLY A O 1
ATOM 626 N N . VAL A 1 84 ? 6.289 -7.232 7.063 1.00 76.88 84 VAL A N 1
ATOM 627 C CA . VAL A 1 84 ? 6.372 -5.889 7.649 1.00 76.88 84 VAL A CA 1
ATOM 628 C C . VAL A 1 84 ? 7.127 -4.929 6.730 1.00 76.88 84 VAL A C 1
ATOM 630 O O . VAL A 1 84 ? 6.684 -3.800 6.532 1.00 76.88 84 VAL A O 1
ATOM 633 N N . ARG A 1 85 ? 8.242 -5.380 6.149 1.00 80.62 85 ARG A N 1
ATOM 634 C CA . ARG A 1 85 ? 9.048 -4.584 5.221 1.00 80.62 85 ARG A CA 1
ATOM 635 C C . ARG A 1 85 ? 8.284 -4.330 3.925 1.00 80.62 85 ARG A C 1
ATOM 637 O O . ARG A 1 85 ? 8.152 -3.182 3.523 1.00 80.62 85 ARG A O 1
ATOM 644 N N . GLN A 1 86 ? 7.687 -5.375 3.354 1.00 85.06 86 GLN A N 1
ATOM 645 C CA . GLN A 1 86 ? 6.886 -5.257 2.133 1.00 85.06 86 GLN A CA 1
ATOM 646 C C . GLN A 1 86 ? 5.704 -4.292 2.310 1.00 85.06 86 GLN A C 1
ATOM 648 O O . GLN A 1 86 ? 5.428 -3.469 1.440 1.00 85.06 86 GLN A O 1
ATOM 653 N N . MET A 1 87 ? 5.026 -4.334 3.463 1.00 82.06 87 MET A N 1
ATOM 654 C CA . MET A 1 87 ? 3.952 -3.388 3.776 1.00 82.06 87 MET A CA 1
ATOM 655 C C . MET A 1 87 ? 4.468 -1.949 3.889 1.00 82.06 87 MET A C 1
ATOM 657 O O . MET A 1 87 ? 3.805 -1.021 3.435 1.00 82.06 87 MET A O 1
ATOM 661 N N . VAL A 1 88 ? 5.650 -1.747 4.473 1.00 79.81 88 VAL A N 1
ATOM 662 C CA . VAL A 1 88 ? 6.282 -0.424 4.556 1.00 79.81 88 VAL A CA 1
ATOM 663 C C . VAL A 1 88 ? 6.596 0.128 3.169 1.00 79.81 88 VAL A C 1
ATOM 665 O O . VAL A 1 88 ? 6.306 1.296 2.921 1.00 79.81 88 VAL A O 1
ATOM 668 N N . ASP A 1 89 ? 7.110 -0.700 2.263 1.00 82.94 89 ASP A N 1
ATOM 669 C CA . ASP A 1 89 ? 7.428 -0.292 0.892 1.00 82.94 89 ASP A CA 1
ATOM 670 C C . ASP A 1 89 ? 6.156 0.111 0.117 1.00 82.94 89 ASP A C 1
ATOM 672 O O . ASP A 1 89 ? 6.125 1.150 -0.546 1.00 82.94 89 ASP A O 1
ATOM 676 N N . ILE A 1 90 ? 5.056 -0.635 0.284 1.00 84.50 90 ILE A N 1
ATOM 677 C CA . ILE A 1 90 ? 3.742 -0.294 -0.294 1.00 84.50 90 ILE A CA 1
ATOM 678 C C . ILE A 1 90 ? 3.199 1.021 0.293 1.00 84.50 90 ILE A C 1
ATOM 680 O O . ILE A 1 90 ? 2.698 1.878 -0.435 1.00 84.50 90 ILE A O 1
ATOM 684 N N . LEU A 1 91 ? 3.299 1.211 1.611 1.00 78.88 91 LEU A N 1
ATOM 685 C CA . LEU A 1 91 ? 2.831 2.431 2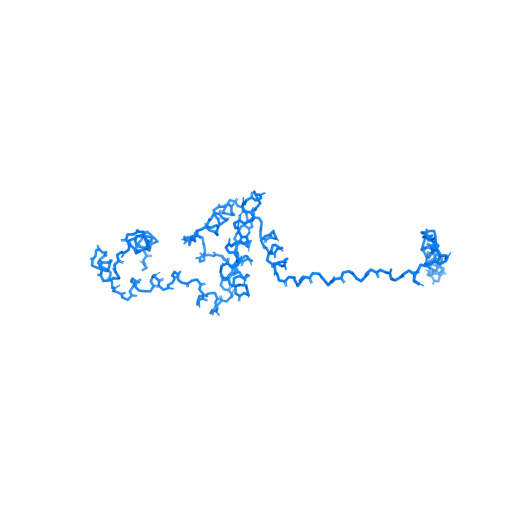.277 1.00 78.88 91 LEU A CA 1
ATOM 686 C C . LEU A 1 91 ? 3.694 3.652 1.942 1.00 78.88 91 LEU A C 1
ATOM 688 O O . LEU A 1 91 ? 3.179 4.769 1.925 1.00 78.88 91 LEU A O 1
ATOM 692 N N . ALA A 1 92 ? 4.981 3.463 1.653 1.00 80.81 92 ALA A N 1
ATOM 693 C CA . ALA A 1 92 ? 5.844 4.533 1.173 1.00 80.81 92 ALA A CA 1
ATOM 694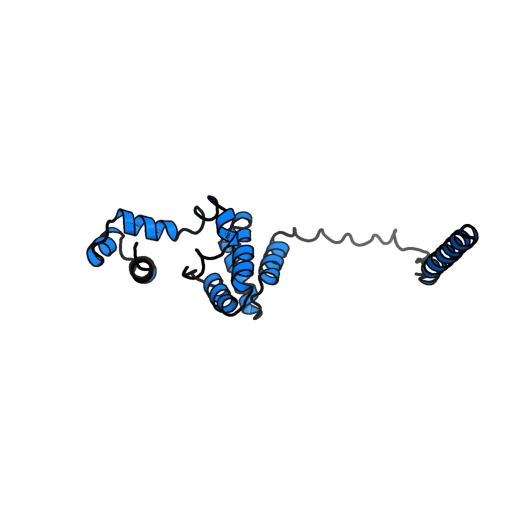 C C . ALA A 1 92 ? 5.363 5.062 -0.188 1.00 80.81 92 ALA A C 1
ATOM 696 O O . ALA A 1 92 ? 5.328 6.276 -0.384 1.00 80.81 92 ALA A O 1
ATOM 697 N N . ALA A 1 93 ? 4.893 4.184 -1.083 1.00 81.69 93 ALA A N 1
ATOM 698 C CA . ALA A 1 93 ? 4.352 4.581 -2.386 1.00 81.69 93 ALA A CA 1
ATOM 699 C C . ALA A 1 93 ? 3.083 5.453 -2.283 1.00 81.69 93 ALA A C 1
ATOM 701 O O . ALA A 1 93 ? 2.852 6.311 -3.135 1.00 81.69 93 ALA A O 1
ATOM 702 N N . VAL A 1 94 ? 2.304 5.330 -1.197 1.00 82.94 94 VAL A N 1
ATOM 703 C CA . VAL A 1 94 ? 1.123 6.183 -0.936 1.00 82.94 94 VAL A CA 1
ATOM 704 C C . VAL A 1 94 ? 1.497 7.666 -0.864 1.00 82.94 94 VAL A C 1
ATOM 706 O O . VAL A 1 94 ? 0.685 8.514 -1.229 1.00 82.94 94 VAL A O 1
ATOM 709 N N . LEU A 1 95 ? 2.714 7.997 -0.417 1.00 75.75 95 LEU A N 1
ATOM 710 C CA . LEU A 1 95 ? 3.185 9.384 -0.358 1.00 75.75 95 LEU A CA 1
ATOM 711 C C . LEU A 1 95 ? 3.411 9.995 -1.745 1.00 75.75 95 LEU A C 1
ATOM 713 O O . LEU A 1 95 ? 3.358 11.215 -1.873 1.00 75.75 95 LEU A O 1
ATOM 717 N N . THR A 1 96 ? 3.670 9.173 -2.762 1.00 78.12 96 THR A N 1
ATOM 718 C CA . THR A 1 96 ? 3.985 9.635 -4.118 1.00 78.12 96 THR A CA 1
ATOM 719 C C . THR A 1 96 ? 2.783 9.531 -5.058 1.00 78.12 96 THR A C 1
ATOM 721 O O . THR A 1 96 ? 2.514 10.479 -5.785 1.00 78.12 96 THR A O 1
ATOM 724 N N . ASP A 1 97 ? 2.036 8.421 -5.020 1.00 78.38 97 ASP A N 1
ATOM 725 C CA . ASP A 1 97 ? 0.904 8.155 -5.932 1.00 78.38 97 ASP A CA 1
ATOM 726 C C . ASP A 1 97 ? -0.471 8.477 -5.337 1.00 78.38 97 ASP A C 1
ATOM 728 O O . ASP A 1 97 ? -1.478 8.541 -6.043 1.00 78.38 97 ASP A O 1
ATOM 732 N N . GLY A 1 98 ? -0.535 8.651 -4.017 1.00 80.00 98 GLY A N 1
ATOM 733 C CA . GLY A 1 98 ? -1.790 8.779 -3.291 1.00 80.00 98 GLY A CA 1
ATOM 734 C C . GLY A 1 98 ? -2.466 7.437 -2.995 1.00 80.00 98 GLY A C 1
ATOM 735 O O . GLY A 1 98 ? -2.201 6.393 -3.589 1.00 80.00 98 GLY A O 1
ATOM 736 N N . LEU A 1 99 ? -3.381 7.466 -2.025 1.00 79.38 99 LEU A N 1
ATOM 737 C CA . LEU A 1 99 ? -3.985 6.258 -1.456 1.00 79.38 99 LEU A CA 1
ATOM 738 C C . LEU A 1 99 ? -4.850 5.482 -2.458 1.00 79.38 99 LEU A C 1
ATOM 740 O O . LEU A 1 99 ? -4.799 4.257 -2.480 1.00 79.38 99 LEU A O 1
ATOM 744 N N . ALA A 1 100 ? -5.621 6.186 -3.288 1.00 81.00 100 ALA A N 1
ATOM 745 C CA . ALA A 1 100 ? -6.541 5.562 -4.237 1.00 81.00 100 ALA A CA 1
ATOM 746 C C . ALA A 1 100 ? -5.802 4.755 -5.319 1.00 81.00 100 ALA A C 1
ATOM 748 O O . ALA A 1 100 ? -6.220 3.652 -5.670 1.00 81.00 100 ALA A O 1
ATOM 749 N N . ALA A 1 101 ? -4.673 5.274 -5.814 1.00 84.94 101 ALA A N 1
ATOM 750 C CA . ALA A 1 101 ? -3.851 4.584 -6.803 1.00 84.94 101 ALA A CA 1
ATOM 751 C C . ALA A 1 101 ? -3.241 3.300 -6.224 1.00 84.94 101 ALA A C 1
ATOM 753 O O . ALA A 1 101 ? -3.302 2.247 -6.863 1.00 84.94 101 ALA A O 1
ATOM 754 N N . VAL A 1 102 ? -2.726 3.373 -4.991 1.00 87.38 102 VAL A N 1
ATOM 755 C CA . VAL A 1 102 ? -2.160 2.218 -4.284 1.00 87.38 102 VAL A CA 1
ATOM 756 C C . VAL A 1 102 ? -3.235 1.181 -3.970 1.00 87.38 102 VAL A C 1
ATOM 758 O O . VAL A 1 102 ? -3.027 0.002 -4.235 1.00 87.38 102 VAL A O 1
ATOM 761 N N . GLU A 1 103 ? -4.413 1.584 -3.488 1.00 86.81 103 GLU A N 1
ATOM 762 C CA . GLU A 1 103 ? -5.520 0.652 -3.243 1.00 86.81 103 GLU A CA 1
ATOM 763 C C . GLU A 1 103 ? -5.935 -0.089 -4.528 1.00 86.81 103 GLU A C 1
ATOM 765 O O . GLU A 1 103 ? -6.112 -1.313 -4.515 1.00 86.81 103 GLU A O 1
ATOM 770 N N . ALA A 1 104 ? -6.035 0.624 -5.652 1.00 87.25 104 ALA A N 1
ATOM 771 C CA . ALA A 1 104 ? -6.359 0.028 -6.943 1.00 87.25 104 ALA A CA 1
ATOM 772 C C . ALA A 1 104 ? -5.262 -0.935 -7.435 1.00 87.25 104 ALA A C 1
ATOM 774 O O . ALA A 1 104 ? -5.581 -1.996 -7.970 1.00 87.25 104 ALA A O 1
ATOM 775 N N . ALA A 1 105 ? -3.981 -0.610 -7.233 1.00 90.19 105 ALA A N 1
ATOM 776 C CA . ALA A 1 105 ? -2.872 -1.511 -7.555 1.00 90.19 105 ALA A CA 1
ATOM 777 C C . ALA A 1 105 ? -2.870 -2.763 -6.659 1.00 90.19 105 ALA A C 1
ATOM 779 O O . ALA A 1 105 ? -2.656 -3.878 -7.131 1.00 90.19 105 ALA A O 1
ATOM 780 N N . CYS A 1 106 ? -3.185 -2.609 -5.371 1.00 89.50 106 CYS A N 1
ATOM 781 C CA . CYS A 1 106 ? -3.349 -3.727 -4.448 1.00 89.50 106 CYS A CA 1
ATOM 782 C C . CYS A 1 106 ? -4.532 -4.629 -4.830 1.00 89.50 106 CYS A C 1
ATOM 784 O O . CYS A 1 106 ? -4.442 -5.850 -4.709 1.00 89.50 106 CYS A O 1
ATOM 786 N N . ALA A 1 107 ? -5.640 -4.052 -5.302 1.00 90.38 107 ALA A N 1
ATOM 787 C CA . ALA A 1 107 ? -6.785 -4.819 -5.787 1.00 90.38 107 ALA A CA 1
ATOM 788 C C . ALA A 1 107 ? -6.420 -5.650 -7.028 1.00 90.38 107 ALA A C 1
ATOM 790 O O . ALA A 1 107 ? -6.761 -6.829 -7.095 1.00 90.38 107 ALA A O 1
ATOM 791 N N . GLU A 1 108 ? -5.674 -5.062 -7.964 1.00 90.69 108 GLU A N 1
ATOM 792 C CA . GLU A 1 108 ? -5.178 -5.737 -9.166 1.00 90.69 108 GLU A CA 1
ATOM 793 C C . GLU A 1 108 ? -4.182 -6.860 -8.832 1.00 90.69 108 GLU A C 1
ATOM 795 O O . GLU A 1 108 ? -4.293 -7.969 -9.353 1.00 90.69 108 GLU A O 1
ATOM 800 N N . ALA A 1 109 ? -3.252 -6.628 -7.902 1.00 92.00 109 ALA A N 1
ATOM 801 C CA . ALA A 1 109 ? -2.338 -7.668 -7.431 1.00 92.00 109 ALA A CA 1
ATOM 802 C C . ALA A 1 109 ? -3.106 -8.856 -6.824 1.00 92.00 109 ALA A C 1
ATOM 804 O O . ALA A 1 109 ? -2.882 -10.008 -7.202 1.00 92.00 109 ALA A O 1
ATOM 805 N N . LEU A 1 110 ? -4.083 -8.571 -5.952 1.00 91.31 110 LEU A N 1
ATOM 806 C CA . LEU A 1 110 ? -4.929 -9.596 -5.342 1.00 91.31 110 LEU A CA 1
ATOM 807 C C . LEU A 1 110 ? -5.773 -10.361 -6.362 1.00 91.31 110 LEU A C 1
ATOM 809 O O . LEU A 1 110 ? -5.965 -11.562 -6.177 1.00 91.31 110 LEU A O 1
ATOM 813 N N . HIS A 1 111 ? -6.262 -9.694 -7.410 1.00 89.88 111 HIS A N 1
ATOM 814 C CA . HIS A 1 111 ? -6.993 -10.338 -8.502 1.00 89.88 111 HIS A CA 1
ATOM 815 C C . HIS A 1 111 ? -6.121 -11.368 -9.231 1.00 89.88 111 HIS A C 1
ATOM 817 O O . HIS A 1 111 ? -6.573 -12.475 -9.500 1.00 89.88 111 HIS A O 1
ATOM 823 N N . ASN A 1 112 ? -4.843 -11.046 -9.438 1.00 88.38 112 ASN A N 1
ATOM 824 C CA . ASN A 1 112 ? -3.847 -11.955 -10.011 1.00 88.38 112 ASN A CA 1
ATOM 825 C C . ASN A 1 112 ? -3.314 -13.000 -9.007 1.00 88.38 112 ASN A C 1
ATOM 827 O O . ASN A 1 112 ? -2.417 -13.773 -9.332 1.00 88.38 112 ASN A O 1
ATOM 831 N N . GLY A 1 113 ? -3.819 -13.018 -7.768 1.00 88.69 113 GLY A N 1
ATOM 832 C CA . GLY A 1 113 ? -3.405 -13.953 -6.717 1.00 88.69 113 GLY A CA 1
ATOM 833 C C . GLY A 1 113 ? -2.068 -13.622 -6.038 1.00 88.69 113 GLY A C 1
ATOM 834 O O . GLY A 1 113 ? -1.708 -14.270 -5.050 1.00 88.69 113 GLY A O 1
ATOM 835 N N . VAL A 1 114 ? -1.358 -12.586 -6.487 1.00 89.62 114 VAL A N 1
ATOM 836 C CA . VAL A 1 114 ? -0.034 -12.200 -5.978 1.00 89.62 114 VAL A CA 1
ATOM 837 C C . VAL A 1 114 ? -0.157 -11.072 -4.948 1.00 89.62 114 VAL A C 1
ATOM 839 O O . VAL A 1 114 ? -1.080 -10.266 -4.981 1.00 89.62 114 VAL A O 1
ATOM 842 N N . HIS A 1 115 ? 0.748 -11.030 -3.972 1.00 86.25 115 HIS A N 1
ATOM 843 C CA . HIS A 1 115 ? 0.671 -10.090 -2.846 1.00 86.25 115 HIS A CA 1
ATOM 844 C C . HIS A 1 115 ? 2.036 -9.524 -2.418 1.00 86.25 115 HIS A C 1
ATOM 846 O O . HIS A 1 115 ? 2.134 -8.953 -1.337 1.00 86.25 115 HIS A O 1
ATOM 852 N N . SER A 1 116 ? 3.067 -9.653 -3.266 1.00 90.44 116 SER A N 1
ATOM 853 C CA . SER A 1 116 ? 4.391 -9.055 -3.028 1.00 90.44 116 SER A CA 1
ATOM 854 C C . SER A 1 116 ? 4.378 -7.536 -3.235 1.00 90.44 116 SER A C 1
ATOM 856 O O . SER A 1 116 ? 3.678 -7.035 -4.124 1.00 90.44 116 SER A O 1
ATOM 858 N N . SER A 1 117 ? 5.201 -6.814 -2.468 1.00 88.81 117 SER A N 1
ATOM 859 C CA . SER A 1 117 ? 5.453 -5.381 -2.669 1.00 88.81 117 SER A CA 1
ATOM 860 C C . SER A 1 117 ? 5.937 -5.066 -4.080 1.00 88.81 117 SER A C 1
ATOM 862 O O . SER A 1 117 ? 5.454 -4.109 -4.679 1.00 88.81 117 SER A O 1
ATOM 864 N N . ASP A 1 118 ? 6.814 -5.894 -4.651 1.00 90.75 118 ASP A N 1
ATOM 865 C CA . ASP A 1 118 ? 7.391 -5.659 -5.982 1.00 90.75 118 ASP A CA 1
ATOM 866 C C . ASP A 1 118 ? 6.319 -5.614 -7.072 1.00 90.75 118 ASP A C 1
ATOM 868 O O . ASP A 1 118 ? 6.375 -4.796 -7.985 1.00 90.75 118 ASP A O 1
ATOM 872 N N . VAL A 1 119 ? 5.296 -6.465 -6.956 1.00 92.00 119 VAL A N 1
ATOM 873 C CA . VAL A 1 119 ? 4.194 -6.522 -7.923 1.00 92.00 119 VAL A CA 1
ATOM 874 C C . VAL A 1 119 ? 3.340 -5.262 -7.831 1.00 92.00 119 VAL A C 1
ATOM 876 O O . VAL A 1 119 ? 3.003 -4.680 -8.860 1.00 92.00 119 VAL A O 1
ATOM 879 N N . VAL A 1 120 ? 3.031 -4.810 -6.613 1.00 89.94 120 VAL A N 1
ATOM 880 C CA . VAL A 1 120 ? 2.263 -3.577 -6.389 1.00 89.94 120 VAL A CA 1
ATOM 881 C C . VAL A 1 120 ? 3.037 -2.361 -6.905 1.00 89.94 120 VAL A C 1
ATOM 883 O O . VAL A 1 120 ? 2.475 -1.551 -7.640 1.00 89.94 120 VAL A O 1
ATOM 886 N N . LEU A 1 121 ? 4.331 -2.259 -6.588 1.00 89.75 121 LEU A N 1
ATOM 887 C CA . LEU A 1 121 ? 5.195 -1.173 -7.060 1.00 89.75 121 LEU A CA 1
ATOM 888 C C . LEU A 1 121 ? 5.357 -1.188 -8.583 1.00 89.75 121 LEU A C 1
ATOM 890 O O . LEU A 1 121 ? 5.328 -0.134 -9.209 1.00 89.75 121 LEU A O 1
ATOM 894 N N . ASN A 1 122 ? 5.456 -2.366 -9.198 1.00 92.94 122 ASN A N 1
ATOM 895 C CA . ASN A 1 122 ? 5.527 -2.503 -10.650 1.00 92.94 122 ASN A CA 1
ATOM 896 C C . ASN A 1 122 ? 4.214 -2.073 -11.331 1.00 92.94 122 ASN A C 1
ATOM 898 O O . ASN A 1 122 ? 4.247 -1.341 -12.316 1.00 92.94 122 ASN A O 1
ATOM 902 N N . ILE A 1 123 ? 3.048 -2.452 -10.789 1.00 90.25 123 ILE A N 1
ATOM 903 C CA . ILE A 1 123 ? 1.746 -1.965 -11.284 1.00 90.25 123 ILE A CA 1
ATOM 904 C C . ILE A 1 123 ? 1.684 -0.432 -11.211 1.00 90.25 123 ILE A C 1
ATOM 906 O O . ILE A 1 123 ? 1.273 0.210 -12.176 1.00 90.25 123 ILE A O 1
ATOM 910 N N . LEU A 1 124 ? 2.119 0.162 -10.096 1.00 90.19 124 LEU A N 1
ATOM 911 C CA . LEU A 1 124 ? 2.166 1.619 -9.940 1.00 90.19 124 LEU A CA 1
ATOM 912 C C . LEU A 1 124 ? 3.133 2.270 -10.936 1.00 90.19 124 LEU A C 1
ATOM 914 O O . LEU A 1 124 ? 2.767 3.252 -11.577 1.00 90.19 124 LEU A O 1
ATOM 918 N N . SER A 1 125 ? 4.321 1.693 -11.130 1.00 89.31 125 SER A N 1
ATOM 919 C CA . SER A 1 125 ? 5.301 2.168 -12.112 1.00 89.31 125 SER A CA 1
ATOM 920 C C . SER A 1 125 ? 4.720 2.178 -13.524 1.00 89.31 125 SER A C 1
ATOM 922 O O . SER A 1 125 ? 4.781 3.201 -14.198 1.00 89.31 125 SER A O 1
ATOM 924 N N . ARG A 1 126 ? 4.056 1.091 -13.941 1.00 86.94 126 ARG A N 1
ATOM 925 C CA . ARG A 1 126 ? 3.401 1.009 -15.258 1.00 86.94 126 ARG A CA 1
ATOM 926 C C 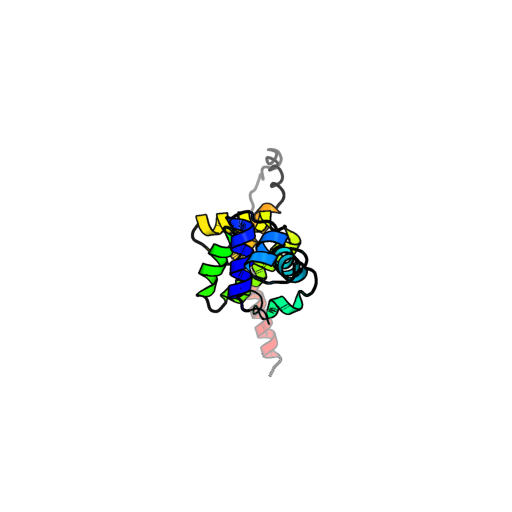. ARG A 1 126 ? 2.305 2.052 -15.455 1.00 86.94 126 ARG A C 1
ATOM 928 O O . ARG A 1 126 ? 2.071 2.473 -16.577 1.00 86.94 126 ARG A O 1
ATOM 935 N N . ARG A 1 127 ? 1.621 2.467 -14.385 1.00 84.62 127 ARG A N 1
ATOM 936 C CA . ARG A 1 127 ? 0.596 3.523 -14.448 1.00 84.62 127 ARG A CA 1
ATOM 937 C C . ARG A 1 127 ? 1.190 4.928 -14.549 1.00 84.62 127 ARG A C 1
ATOM 939 O O . ARG A 1 127 ? 0.507 5.823 -15.033 1.00 84.62 127 ARG A O 1
ATOM 946 N N . ARG A 1 128 ? 2.424 5.130 -14.073 1.00 82.25 128 ARG A N 1
ATOM 947 C CA . ARG A 1 128 ? 3.170 6.385 -14.256 1.00 82.25 128 ARG A CA 1
ATOM 948 C C . ARG A 1 128 ? 3.800 6.492 -15.638 1.00 82.25 128 ARG A C 1
ATOM 950 O O . ARG A 1 128 ? 4.060 7.606 -16.085 1.00 82.25 128 ARG A O 1
ATOM 957 N N . GLU A 1 129 ? 4.088 5.355 -16.268 1.00 80.00 129 GLU A N 1
ATOM 958 C CA . GLU A 1 129 ? 4.685 5.305 -17.597 1.00 80.00 129 GLU A CA 1
ATOM 959 C C . GLU A 1 129 ? 3.794 6.082 -18.586 1.00 80.00 129 GLU A C 1
ATOM 961 O O . GLU A 1 129 ? 2.602 5.773 -18.711 1.00 80.00 129 GLU A O 1
ATOM 966 N N . PRO A 1 130 ? 4.316 7.116 -19.270 1.00 72.31 130 PRO A N 1
ATOM 967 C CA . PRO A 1 130 ? 3.556 7.793 -20.309 1.00 72.31 130 PRO A CA 1
ATOM 968 C C . PRO A 1 130 ? 3.207 6.800 -21.430 1.00 72.31 130 PRO A C 1
ATOM 970 O O . PRO A 1 130 ? 3.954 5.841 -21.654 1.00 72.31 130 PRO A O 1
ATOM 973 N N . PRO A 1 131 ? 2.091 7.012 -22.155 1.00 69.94 131 PRO A N 1
ATOM 974 C CA . PRO A 1 131 ? 1.736 6.157 -23.279 1.00 69.94 131 PRO A CA 1
ATOM 975 C C . PRO A 1 131 ? 2.915 6.093 -24.245 1.00 69.94 131 PRO A C 1
ATOM 977 O O . PRO A 1 131 ? 3.500 7.128 -24.579 1.00 69.94 131 PRO A O 1
ATOM 980 N N . SER A 1 132 ? 3.277 4.875 -24.656 1.00 71.31 132 SER A N 1
ATOM 981 C CA . SER A 1 132 ? 4.403 4.663 -25.558 1.00 71.31 132 SER A CA 1
ATOM 982 C C . SER A 1 132 ? 4.258 5.589 -26.769 1.00 71.31 132 SER A C 1
ATOM 984 O O . SER A 1 132 ? 3.165 5.659 -27.343 1.00 71.31 132 SER A O 1
ATOM 986 N N . PRO A 1 133 ? 5.318 6.325 -27.150 1.00 73.50 133 PRO A N 1
ATOM 987 C CA . PRO A 1 133 ? 5.249 7.192 -28.312 1.00 73.50 133 PRO A CA 1
ATOM 988 C C . PRO A 1 133 ? 4.838 6.363 -29.527 1.00 73.50 133 PRO A C 1
ATOM 990 O O . PRO A 1 133 ? 5.234 5.202 -29.666 1.00 73.50 133 PRO A O 1
ATOM 993 N N . ILE A 1 134 ? 4.015 6.964 -30.386 1.00 75.00 134 ILE A N 1
ATOM 994 C CA . ILE A 1 134 ? 3.522 6.329 -31.608 1.00 75.00 134 ILE A CA 1
ATOM 995 C C . ILE A 1 134 ? 4.731 5.778 -32.365 1.00 75.00 134 ILE A C 1
ATOM 997 O O . ILE A 1 134 ? 5.677 6.514 -32.650 1.00 75.00 134 ILE A O 1
ATOM 1001 N N . SER A 1 135 ? 4.707 4.476 -32.656 1.00 68.81 135 SER A N 1
ATOM 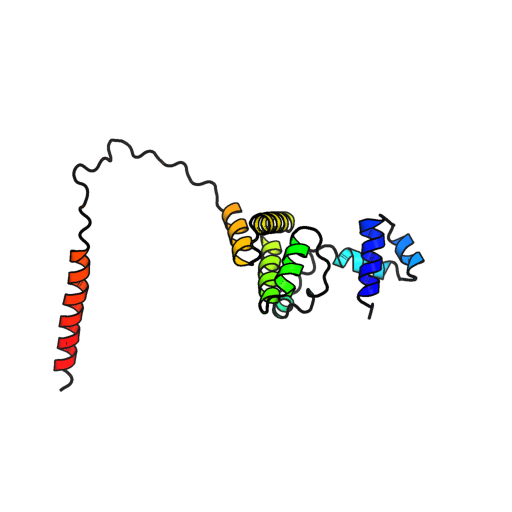1002 C CA . SER A 1 135 ? 5.747 3.845 -33.459 1.00 68.81 135 SER A CA 1
ATOM 1003 C C . SER A 1 135 ? 5.772 4.536 -34.818 1.00 68.81 135 SER A C 1
ATOM 1005 O O . SER A 1 135 ? 4.807 4.467 -35.582 1.00 68.81 135 SER A O 1
ATOM 1007 N N . ILE A 1 136 ? 6.854 5.260 -35.093 1.00 73.00 136 ILE A N 1
ATOM 1008 C CA . ILE A 1 136 ? 7.097 5.829 -36.412 1.00 73.00 136 ILE A CA 1
ATOM 1009 C C . ILE A 1 136 ? 7.291 4.629 -37.333 1.00 73.00 136 ILE A C 1
ATOM 1011 O O . ILE A 1 136 ? 8.284 3.912 -37.206 1.00 73.00 136 ILE A O 1
ATOM 1015 N N . LEU A 1 137 ? 6.329 4.388 -38.226 1.00 75.62 137 LEU A N 1
ATOM 1016 C CA . LEU A 1 137 ? 6.480 3.391 -39.280 1.00 75.62 137 LEU A CA 1
ATOM 1017 C C . LEU A 1 137 ? 7.773 3.716 -40.022 1.00 75.62 137 LEU A C 1
ATOM 1019 O O . LEU A 1 137 ? 7.916 4.825 -40.540 1.00 75.62 137 LEU A O 1
ATOM 1023 N N . THR A 1 138 ? 8.727 2.785 -40.021 1.00 67.69 138 THR A N 1
ATOM 1024 C CA . THR A 1 138 ? 10.010 2.963 -40.696 1.00 67.69 138 THR A CA 1
ATOM 1025 C C . THR A 1 138 ? 9.726 3.335 -42.151 1.00 67.69 138 THR A C 1
ATOM 1027 O O . THR A 1 138 ? 9.137 2.526 -42.873 1.00 67.69 138 THR A O 1
ATOM 1030 N N . PRO A 1 139 ? 10.091 4.552 -42.598 1.00 76.00 139 PRO A N 1
ATOM 1031 C CA . PRO A 1 139 ? 9.888 4.953 -43.978 1.00 76.00 139 PRO A CA 1
ATOM 1032 C C . PRO A 1 139 ? 10.567 3.939 -44.891 1.00 76.00 139 PRO A C 1
ATOM 1034 O O . PRO A 1 139 ? 11.700 3.534 -44.627 1.00 76.00 139 PRO A O 1
ATOM 1037 N N . THR A 1 140 ? 9.920 3.562 -45.991 1.00 65.00 140 THR A N 1
ATOM 1038 C CA . THR A 1 140 ? 10.455 2.582 -46.951 1.00 65.00 140 THR A CA 1
ATOM 1039 C C . THR A 1 140 ? 11.820 3.005 -47.514 1.00 65.00 140 THR A C 1
ATOM 1041 O O . THR A 1 140 ? 12.593 2.168 -47.952 1.00 65.00 140 THR A O 1
ATOM 1044 N N . ALA A 1 141 ? 12.170 4.294 -47.436 1.00 70.75 141 ALA A N 1
ATOM 1045 C CA . ALA A 1 141 ? 13.491 4.820 -47.785 1.00 70.75 141 ALA A CA 1
ATOM 1046 C C . ALA A 1 141 ? 14.639 4.349 -46.860 1.00 70.75 141 ALA A C 1
ATOM 1048 O O . ALA A 1 141 ? 15.801 4.433 -47.248 1.00 70.75 141 ALA A O 1
ATOM 1049 N N . LEU A 1 142 ? 14.334 3.855 -45.653 1.00 67.88 142 LEU A N 1
ATOM 1050 C CA . LEU A 1 142 ? 15.300 3.325 -44.682 1.00 67.88 142 LEU A CA 1
ATOM 1051 C C . LEU A 1 142 ? 15.394 1.789 -44.705 1.00 67.88 142 LEU A C 1
ATOM 1053 O O . LEU A 1 142 ? 15.942 1.192 -43.778 1.00 67.88 142 LEU A O 1
ATOM 1057 N N . THR A 1 143 ? 14.897 1.118 -45.752 1.00 70.25 143 THR A N 1
ATOM 1058 C CA . THR A 1 143 ? 15.201 -0.305 -45.954 1.00 70.25 143 THR A CA 1
ATOM 1059 C C . THR A 1 143 ? 16.686 -0.476 -46.249 1.00 70.25 143 THR A C 1
ATOM 1061 O O . THR A 1 143 ? 17.199 0.006 -47.264 1.00 70.25 143 THR A O 1
ATOM 1064 N N . LEU A 1 144 ? 17.381 -1.176 -45.354 1.00 70.19 144 LEU A N 1
ATOM 1065 C CA . LEU A 1 144 ? 18.784 -1.521 -45.530 1.00 70.19 144 LEU A CA 1
ATOM 1066 C C . LEU A 1 144 ? 18.942 -2.384 -46.785 1.00 70.19 144 LEU A C 1
ATOM 1068 O O . LEU A 1 144 ? 18.427 -3.496 -46.849 1.00 70.19 144 LEU A O 1
ATOM 1072 N N . ARG A 1 145 ? 19.699 -1.888 -47.770 1.00 76.88 145 ARG A N 1
ATOM 1073 C CA . ARG A 1 145 ? 20.105 -2.685 -48.943 1.00 76.88 145 ARG A CA 1
ATOM 1074 C C . ARG A 1 145 ? 20.980 -3.877 -48.551 1.00 76.88 145 ARG A C 1
ATOM 1076 O O . ARG A 1 145 ? 20.946 -4.909 -49.208 1.00 76.88 145 ARG A O 1
ATOM 1083 N N . HIS A 1 146 ? 21.721 -3.734 -47.455 1.00 77.38 146 HIS A N 1
ATOM 1084 C CA . HIS A 1 146 ? 22.524 -4.791 -46.860 1.00 77.38 146 HIS A CA 1
ATOM 1085 C C . HIS A 1 146 ? 22.258 -4.826 -45.360 1.00 77.38 146 HIS A C 1
ATOM 1087 O O . HIS A 1 146 ? 22.656 -3.918 -44.629 1.00 77.38 146 HIS A O 1
ATOM 1093 N N . ALA A 1 147 ? 21.554 -5.862 -44.910 1.00 75.12 147 ALA A N 1
ATOM 1094 C CA . ALA A 1 147 ? 21.393 -6.109 -43.488 1.00 75.12 147 ALA A CA 1
ATOM 1095 C C . ALA A 1 147 ? 22.748 -6.548 -42.906 1.00 75.12 147 ALA A C 1
ATOM 1097 O O . ALA A 1 147 ? 23.397 -7.422 -43.490 1.00 75.12 147 ALA A O 1
ATOM 1098 N N . PRO A 1 148 ? 23.206 -5.960 -41.788 1.00 78.75 148 PRO A N 1
ATOM 1099 C CA . PRO A 1 148 ? 24.404 -6.444 -41.126 1.00 78.75 148 PRO A CA 1
ATOM 1100 C C . PRO A 1 148 ? 24.168 -7.882 -40.658 1.00 78.75 148 PRO A C 1
ATOM 1102 O O . PRO A 1 148 ? 23.183 -8.176 -39.981 1.00 78.75 148 PRO A O 1
ATOM 1105 N N . VAL A 1 149 ? 25.083 -8.778 -41.017 1.00 79.06 149 VAL A N 1
ATOM 1106 C CA . VAL A 1 149 ? 25.103 -10.136 -40.473 1.00 79.06 149 VAL A CA 1
ATOM 1107 C C . VAL A 1 149 ? 25.628 -10.045 -39.044 1.00 79.06 149 VAL A C 1
ATOM 1109 O O . VAL A 1 149 ? 26.714 -9.512 -38.809 1.00 79.06 149 VAL A O 1
ATOM 1112 N N . ALA A 1 150 ? 24.848 -10.533 -38.080 1.00 73.25 150 ALA A N 1
ATOM 1113 C CA . ALA A 1 150 ? 25.296 -10.636 -36.700 1.00 73.25 150 ALA A CA 1
ATOM 1114 C C . ALA A 1 150 ? 26.383 -11.719 -36.601 1.00 73.25 150 ALA A C 1
ATOM 1116 O O . ALA A 1 150 ? 26.083 -12.909 -36.592 1.00 73.25 150 ALA A O 1
ATOM 1117 N N . ASP A 1 151 ? 27.646 -11.299 -36.547 1.00 76.31 151 ASP A N 1
ATOM 1118 C CA . ASP A 1 151 ? 28.789 -12.184 -36.326 1.00 76.31 151 ASP A CA 1
ATOM 1119 C C . ASP A 1 151 ? 29.220 -12.136 -34.853 1.00 76.31 151 ASP A C 1
ATOM 1121 O O . ASP A 1 151 ? 29.982 -11.266 -34.415 1.00 76.31 151 ASP A O 1
ATOM 1125 N N . CYS A 1 152 ? 28.710 -13.087 -34.069 1.00 76.12 152 CYS A N 1
ATOM 1126 C CA . CYS A 1 152 ? 29.084 -13.261 -32.666 1.00 76.12 152 CYS A CA 1
ATOM 1127 C C . CYS A 1 152 ? 30.540 -13.746 -32.487 1.00 76.12 152 CYS A C 1
ATOM 1129 O O . CYS A 1 152 ? 31.110 -13.555 -31.411 1.00 76.12 152 CYS A O 1
ATOM 1131 N N . GLY A 1 153 ? 31.171 -14.324 -33.519 1.00 73.12 153 GLY A N 1
ATOM 1132 C CA . GLY A 1 153 ? 32.562 -14.793 -33.482 1.00 73.12 153 GLY A CA 1
ATOM 1133 C C . GLY A 1 153 ? 33.573 -13.647 -33.405 1.00 73.12 153 GLY A C 1
ATOM 1134 O O . GLY A 1 153 ? 34.616 -13.762 -32.758 1.00 73.12 153 GLY A O 1
ATOM 1135 N N . ARG A 1 154 ? 33.220 -12.478 -33.954 1.00 67.94 154 ARG A N 1
ATOM 1136 C CA . ARG A 1 154 ? 34.041 -11.260 -33.866 1.00 67.94 154 ARG A CA 1
ATOM 1137 C C . ARG A 1 154 ? 34.244 -10.770 -32.428 1.00 67.94 154 ARG A C 1
ATOM 1139 O O . ARG A 1 154 ? 35.292 -10.205 -32.117 1.00 67.94 154 ARG A O 1
ATOM 1146 N N . TYR A 1 155 ? 33.260 -10.988 -31.553 1.00 60.91 155 TYR A N 1
ATOM 1147 C CA . TYR A 1 155 ? 33.377 -10.687 -30.123 1.00 60.91 155 TYR A CA 1
ATOM 1148 C C . TYR A 1 155 ? 34.218 -11.732 -29.381 1.00 60.91 155 TYR A C 1
ATOM 1150 O O . TYR A 1 155 ? 35.026 -11.352 -28.532 1.00 60.91 155 TYR A O 1
ATOM 1158 N N . ALA A 1 156 ? 34.095 -13.017 -29.733 1.00 63.81 156 ALA A N 1
ATOM 1159 C CA . ALA A 1 156 ? 34.894 -14.094 -29.138 1.00 63.81 156 ALA A CA 1
ATOM 1160 C C . ALA A 1 156 ? 36.407 -13.859 -29.326 1.00 63.81 156 ALA A C 1
ATOM 1162 O O . ALA A 1 156 ? 37.173 -13.919 -28.364 1.00 63.81 156 ALA A O 1
ATOM 1163 N N . ALA A 1 157 ? 36.819 -13.418 -30.519 1.00 66.56 157 ALA A N 1
ATOM 1164 C CA . ALA A 1 157 ? 38.215 -13.091 -30.829 1.00 66.56 157 ALA A CA 1
ATOM 1165 C C . ALA A 1 157 ? 38.770 -11.851 -30.085 1.00 66.56 157 ALA A C 1
ATOM 1167 O O . ALA A 1 157 ? 39.966 -11.553 -30.164 1.00 66.56 157 ALA A O 1
ATOM 1168 N N . CYS A 1 158 ? 37.928 -11.065 -29.402 1.00 57.22 158 CYS A N 1
ATOM 1169 C CA . CYS A 1 158 ? 38.381 -9.984 -28.520 1.00 57.22 158 CYS A CA 1
ATOM 1170 C C . CYS A 1 158 ? 38.826 -10.529 -27.150 1.00 57.22 158 CYS A C 1
ATOM 1172 O O . CYS A 1 158 ? 39.774 -10.008 -26.559 1.00 57.22 158 CYS A O 1
ATOM 1174 N N . GLY A 1 159 ? 38.193 -11.612 -26.679 1.00 61.47 159 GLY A N 1
ATOM 1175 C CA . GLY A 1 159 ? 38.563 -12.303 -25.441 1.00 61.47 159 GLY A CA 1
ATOM 1176 C C . GLY A 1 159 ? 39.919 -13.003 -25.542 1.00 61.47 159 GLY A C 1
ATOM 1177 O O . GLY A 1 159 ? 40.763 -12.835 -24.663 1.00 61.47 159 GLY A O 1
ATOM 1178 N N . GLU A 1 160 ? 40.175 -13.694 -26.653 1.00 58.41 160 GLU A N 1
ATOM 1179 C CA . GLU A 1 160 ? 41.434 -14.419 -26.899 1.00 58.41 160 GLU A CA 1
ATOM 1180 C C . GLU A 1 160 ? 42.646 -13.471 -26.966 1.00 58.41 160 GLU A C 1
ATOM 1182 O O . GLU A 1 160 ? 43.642 -13.676 -26.273 1.00 58.41 160 GLU A O 1
ATOM 1187 N N . ARG A 1 161 ? 42.518 -12.337 -27.674 1.00 57.47 161 ARG A N 1
ATOM 1188 C CA . ARG A 1 161 ? 43.555 -11.282 -27.727 1.00 57.47 161 ARG A CA 1
ATOM 1189 C C . ARG A 1 161 ? 43.837 -10.613 -26.380 1.00 57.47 161 ARG A C 1
ATOM 1191 O O . ARG A 1 161 ? 44.889 -10.000 -26.196 1.00 57.47 161 ARG A O 1
ATOM 1198 N N . SER A 1 162 ? 42.889 -10.654 -25.443 1.00 56.44 162 SER A N 1
ATOM 1199 C CA . SER A 1 162 ? 43.105 -10.138 -24.088 1.00 56.44 162 SER A CA 1
ATOM 1200 C C . SER A 1 162 ? 43.869 -11.129 -23.206 1.00 56.44 162 SER A C 1
ATOM 1202 O O . SER A 1 162 ? 44.575 -10.697 -22.295 1.00 56.44 162 SER A O 1
ATOM 1204 N N . MET A 1 163 ? 43.770 -12.432 -23.485 1.00 49.41 163 MET A N 1
ATOM 1205 C CA . MET A 1 163 ? 44.461 -13.485 -22.737 1.00 49.41 163 MET A CA 1
ATOM 1206 C C . MET A 1 163 ? 45.950 -13.562 -23.105 1.00 49.41 163 MET A C 1
ATOM 1208 O O . MET A 1 163 ? 46.791 -13.634 -22.213 1.00 49.41 163 MET A O 1
ATOM 1212 N N . GLU A 1 164 ? 46.280 -13.376 -24.386 1.00 54.31 164 GLU A N 1
ATOM 1213 C CA . GLU A 1 164 ? 47.660 -13.282 -24.898 1.00 54.31 164 GLU A CA 1
ATOM 1214 C C . GLU A 1 164 ? 48.442 -12.119 -24.249 1.00 54.31 164 GLU A C 1
ATOM 1216 O O . GLU A 1 164 ? 49.607 -12.249 -23.865 1.00 54.31 164 GLU A O 1
ATOM 1221 N N . ARG A 1 165 ? 47.769 -10.982 -24.007 1.00 54.16 165 ARG A N 1
ATOM 1222 C CA . ARG A 1 165 ? 48.351 -9.869 -23.240 1.00 54.16 165 ARG A CA 1
ATOM 1223 C C . ARG A 1 165 ? 48.570 -10.218 -21.770 1.00 54.16 165 ARG A C 1
ATOM 1225 O O . ARG A 1 165 ? 49.556 -9.762 -21.208 1.00 54.16 165 ARG A O 1
ATOM 1232 N N . HIS A 1 166 ? 47.701 -11.014 -21.146 1.00 52.88 166 HIS A N 1
ATOM 1233 C CA . HIS A 1 166 ? 47.835 -11.427 -19.742 1.00 52.88 166 HIS A CA 1
ATOM 1234 C C . HIS A 1 166 ? 48.971 -12.442 -19.513 1.00 52.88 166 HIS A C 1
ATOM 1236 O O . HIS A 1 166 ? 49.567 -12.454 -18.434 1.00 52.88 166 HIS A O 1
ATOM 1242 N N . GLU A 1 167 ? 49.312 -13.260 -20.511 1.00 51.16 167 GLU A N 1
ATOM 1243 C CA . GLU A 1 167 ? 50.478 -14.154 -20.463 1.00 51.16 167 GLU A CA 1
ATOM 1244 C C . GLU A 1 167 ? 51.805 -13.389 -20.583 1.00 51.16 167 GLU A C 1
ATOM 1246 O O . GLU A 1 167 ? 52.771 -13.731 -19.899 1.00 51.16 167 GLU A O 1
ATOM 1251 N N . SER A 1 168 ? 51.829 -12.277 -21.328 1.00 54.19 168 SER A N 1
ATOM 1252 C CA . SER A 1 168 ? 52.981 -11.361 -21.385 1.00 54.19 168 SER A CA 1
ATOM 1253 C C . SER A 1 168 ? 53.313 -10.711 -20.030 1.00 54.19 168 SER A C 1
ATOM 1255 O O . SER A 1 168 ? 54.488 -10.506 -19.731 1.00 54.19 168 SER A O 1
ATOM 1257 N N . TRP A 1 169 ? 52.328 -10.454 -19.159 1.00 51.62 169 TRP A N 1
ATOM 1258 C CA . TRP A 1 169 ? 52.594 -9.967 -17.792 1.00 51.62 169 TRP A CA 1
ATOM 1259 C C . TRP A 1 169 ? 53.242 -11.033 -16.896 1.00 51.62 169 TRP A C 1
ATOM 1261 O O . TRP A 1 169 ? 53.996 -10.696 -15.986 1.00 51.62 169 TRP A O 1
ATOM 1271 N N . ARG A 1 170 ? 52.991 -12.327 -17.149 1.00 54.06 170 ARG A N 1
ATOM 1272 C CA . ARG A 1 170 ? 53.582 -13.429 -16.367 1.00 54.06 170 ARG A CA 1
ATOM 1273 C C . ARG A 1 170 ? 55.054 -13.679 -16.704 1.00 54.06 170 ARG A C 1
ATOM 1275 O O . ARG A 1 170 ? 55.760 -14.242 -15.873 1.00 54.06 170 ARG A O 1
ATOM 1282 N N . SER A 1 171 ? 55.536 -13.254 -17.876 1.00 55.81 171 SER A N 1
ATOM 1283 C CA . SER A 1 171 ? 56.950 -13.395 -18.256 1.00 55.81 171 SER A CA 1
ATOM 1284 C C . SER A 1 171 ? 57.861 -12.307 -17.677 1.00 55.81 171 SER A C 1
ATOM 1286 O O . SER A 1 171 ? 59.067 -12.506 -17.649 1.00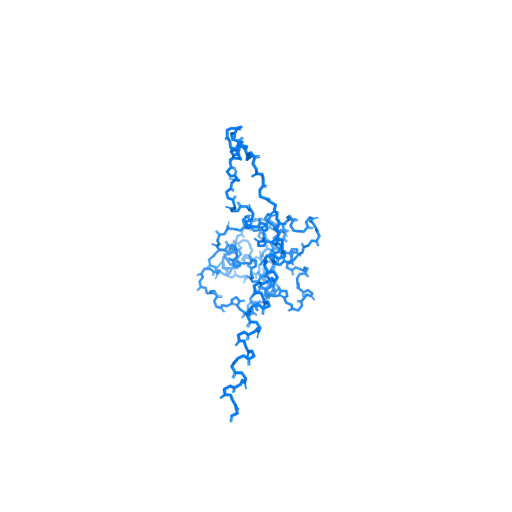 55.81 171 SER A O 1
ATOM 1288 N N . TRP A 1 172 ? 57.301 -11.190 -17.199 1.00 50.75 172 TRP A N 1
ATOM 1289 C CA . TRP A 1 172 ? 58.015 -10.126 -16.470 1.00 50.75 172 TRP A CA 1
ATOM 1290 C C . TRP A 1 172 ? 58.078 -10.359 -14.947 1.00 50.75 172 TRP A C 1
ATOM 1292 O O . TRP A 1 172 ? 58.696 -9.580 -14.230 1.00 50.75 172 TRP A O 1
ATOM 1302 N N . ALA A 1 173 ? 57.420 -11.411 -14.445 1.00 53.16 173 ALA A N 1
ATOM 1303 C CA . ALA A 1 173 ? 57.363 -11.763 -13.022 1.00 53.16 173 ALA A CA 1
ATOM 1304 C C . ALA A 1 173 ? 58.351 -12.885 -12.617 1.00 53.16 173 ALA A C 1
ATOM 1306 O O . ALA A 1 173 ? 58.183 -13.497 -11.561 1.00 53.16 173 ALA A O 1
ATOM 1307 N N . ARG A 1 174 ? 59.361 -13.167 -13.450 1.00 50.16 174 ARG A N 1
ATOM 1308 C CA . ARG A 1 174 ? 60.556 -13.961 -13.118 1.00 50.16 174 ARG A CA 1
ATOM 1309 C C . ARG A 1 174 ? 61.790 -13.101 -13.323 1.00 50.16 174 ARG A C 1
ATOM 1311 O O . ARG A 1 174 ? 62.723 -13.264 -12.512 1.00 50.16 174 ARG A O 1
#

Secondary structure (DSSP, 8-state):
---HHHHHHHHHHHHTS---HHHHHHHTT--HHHHHHHHHTTSSSTTTTT-GGGGGG-TTTTT----HHHHHHHHHHTTSTTHHHHHHHHHHHHHHH-HHHHHHHHHHHHHTT---HHHHHHHHHHHHSPPPPP-----GGG--SSPPP--THHHHHHHHHHHHHHHHHHHT--

Foldseek 3Di:
DDDLVLLVQLCCCCVVVVDDLVVSCVVSVHDSVVSVVSVVVVPLPPVCVPCVPVLVVLVVPLSDCDDALLNVLLVVLVPPPCSSVQNSLLSVVCNPQNDVLSRVLSVVCVVVVHRGSVSSVVSSVVVVDDDDPDPDDPPPVPPDPDDDDDDPVVVVVVVVVVVVVVVVVVVVVD

Radius of gyration: 28.69 Å; chains: 1; bounding box: 84×30×77 Å

Sequence (174 aa):
MLIVATIGRIRRESLVKGKGIREIARDLGLSRNTVRKVLRSGAYVPVLARKPGALRNGAPFKDWALPGSLGRIQAKLASSADGVRQMVDILAAVLTDGLAAVEAACAEALHNGVHSSDVVLNILSRRREPPSPISILTPTALTLRHAPVADCGRYAACGERSMERHESWRSWAR

pLDDT: mean 72.55, std 13.89, range [41.62, 92.94]